Protein AF-A0A5J4P732-F1 (afdb_monomer)

Sequence (125 aa):
VIIDWHSHHIRTEEAKAFFAQMAAKYKDVPNIIYEIFNEPVDDSWEALKAYSEEIIKTIRAEGAQNLILVGTSHWDQDIHLPADNPIIGYRPCYPTDTVVFHPFQPFAQKKPWLLLCGYGGYANQ

Structure (mmCIF, N/CA/C/O backbone):
data_AF-A0A5J4P732-F1
#
_entry.id   AF-A0A5J4P732-F1
#
loop_
_atom_site.group_PDB
_atom_site.id
_atom_site.type_symbol
_atom_site.label_atom_id
_atom_site.label_alt_id
_atom_site.label_comp_id
_atom_site.label_asym_id
_atom_site.label_entity_id
_atom_site.label_seq_id
_atom_site.pdbx_PDB_ins_code
_atom_site.Cartn_x
_atom_site.Cartn_y
_atom_site.Cartn_z
_atom_site.occupancy
_atom_site.B_iso_or_equiv
_atom_site.auth_seq_id
_atom_site.auth_comp_id
_atom_site.auth_asym_id
_atom_site.auth_atom_id
_atom_site.pdbx_PDB_model_num
ATOM 1 N N . VAL A 1 1 ? -16.072 -3.191 0.356 1.00 92.25 1 VAL A N 1
ATOM 2 C CA . VAL A 1 1 ? -15.797 -2.214 -0.721 1.00 92.25 1 VAL A CA 1
ATOM 3 C C . VAL A 1 1 ? -14.296 -2.053 -0.787 1.00 92.25 1 VAL A C 1
ATOM 5 O O . VAL A 1 1 ? -13.689 -1.902 0.267 1.00 92.25 1 VAL A O 1
ATOM 8 N N . ILE A 1 2 ? -13.718 -2.152 -1.980 1.00 92.19 2 ILE A N 1
ATOM 9 C CA . ILE A 1 2 ? -12.274 -2.011 -2.180 1.00 92.19 2 ILE A CA 1
ATOM 10 C C . ILE A 1 2 ? -12.007 -0.604 -2.717 1.00 92.19 2 ILE A C 1
ATOM 12 O O . ILE A 1 2 ? -12.737 -0.132 -3.591 1.00 92.19 2 ILE A O 1
ATOM 16 N N . ILE A 1 3 ? -11.023 0.075 -2.134 1.00 95.06 3 ILE A N 1
ATOM 17 C CA . ILE A 1 3 ? -10.474 1.329 -2.647 1.00 95.06 3 ILE A CA 1
ATOM 18 C C . ILE A 1 3 ? -9.152 0.971 -3.319 1.00 95.06 3 ILE A C 1
ATOM 20 O O . ILE A 1 3 ? -8.158 0.752 -2.627 1.00 95.06 3 ILE A O 1
ATOM 24 N N . ASP A 1 4 ? -9.195 0.892 -4.644 1.00 94.69 4 ASP A N 1
ATOM 25 C CA . ASP A 1 4 ? -8.082 0.495 -5.502 1.00 94.69 4 ASP A CA 1
ATOM 26 C C . ASP A 1 4 ? -7.322 1.717 -6.036 1.00 94.69 4 ASP A C 1
ATOM 28 O O . ASP A 1 4 ? -7.905 2.619 -6.652 1.00 94.69 4 ASP A O 1
ATOM 32 N N . TRP A 1 5 ? -6.012 1.746 -5.786 1.00 95.44 5 TRP A N 1
ATOM 33 C CA . TRP A 1 5 ? -5.084 2.643 -6.463 1.00 95.44 5 TRP A CA 1
ATOM 34 C C . TRP A 1 5 ? -4.632 2.036 -7.796 1.00 95.44 5 TRP A C 1
ATOM 36 O O . TRP A 1 5 ? -3.564 1.425 -7.925 1.00 95.44 5 TRP A O 1
ATOM 46 N N . HIS A 1 6 ? -5.460 2.276 -8.811 1.00 93.25 6 HIS A N 1
ATOM 47 C CA . HIS A 1 6 ? -5.293 1.733 -10.153 1.00 93.25 6 HIS A CA 1
ATOM 48 C C . HIS A 1 6 ? -4.243 2.502 -10.976 1.00 93.25 6 HIS A C 1
ATOM 50 O O . HIS A 1 6 ? -4.559 3.284 -11.878 1.00 93.25 6 HIS A O 1
ATOM 56 N N . SER A 1 7 ? -2.970 2.311 -10.632 1.00 88.31 7 SER A N 1
ATOM 57 C CA . SER A 1 7 ? -1.820 2.839 -11.373 1.00 88.31 7 SER A CA 1
ATOM 58 C C . SER A 1 7 ? -1.105 1.720 -12.136 1.00 88.31 7 SER A C 1
ATOM 60 O O . SER A 1 7 ? -1.159 0.565 -11.735 1.00 88.31 7 SER A O 1
ATOM 62 N N . HIS A 1 8 ? -0.386 2.073 -13.205 1.00 81.94 8 HIS A N 1
ATOM 63 C CA . HIS A 1 8 ? 0.554 1.176 -13.905 1.00 81.94 8 HIS A CA 1
ATOM 64 C C . HIS A 1 8 ? 2.025 1.446 -13.543 1.00 81.94 8 HIS A C 1
ATOM 66 O O . HIS A 1 8 ? 2.929 0.801 -14.064 1.00 81.94 8 HIS A O 1
ATOM 72 N N . HIS A 1 9 ? 2.275 2.434 -12.680 1.00 88.81 9 HIS A N 1
ATOM 73 C CA . HIS A 1 9 ? 3.611 2.828 -12.238 1.00 88.81 9 HIS A CA 1
ATOM 74 C C . HIS A 1 9 ? 3.602 3.196 -10.754 1.00 88.81 9 HIS A C 1
ATOM 76 O O . HIS A 1 9 ? 2.596 3.694 -10.238 1.00 88.81 9 HIS A O 1
ATOM 82 N N . ILE A 1 10 ? 4.749 3.054 -10.093 1.00 90.75 10 ILE A N 1
ATOM 83 C CA . ILE A 1 10 ? 4.938 3.551 -8.728 1.00 90.75 10 ILE A CA 1
ATOM 84 C C . ILE A 1 10 ? 4.783 5.082 -8.708 1.00 90.75 10 ILE A C 1
ATOM 86 O O . ILE A 1 10 ? 5.470 5.814 -9.423 1.00 90.75 10 ILE A O 1
ATOM 90 N N . ARG A 1 11 ? 3.847 5.560 -7.881 1.00 94.25 11 ARG A N 1
ATOM 91 C CA . ARG A 1 11 ? 3.496 6.978 -7.683 1.00 94.25 11 ARG A CA 1
ATOM 92 C C . ARG A 1 11 ? 3.380 7.270 -6.190 1.00 94.25 11 ARG A C 1
ATOM 94 O O . ARG A 1 11 ? 2.292 7.502 -5.672 1.00 94.25 11 ARG A O 1
ATOM 101 N N . THR A 1 12 ? 4.499 7.128 -5.481 1.00 94.88 12 THR A N 1
ATOM 102 C CA . THR A 1 12 ? 4.536 7.083 -4.011 1.00 94.88 12 THR A CA 1
ATOM 103 C C . THR A 1 12 ? 3.899 8.307 -3.363 1.00 94.88 12 THR A C 1
ATOM 105 O O . THR A 1 12 ? 3.061 8.160 -2.478 1.00 94.88 12 THR A O 1
ATOM 108 N N . GLU A 1 13 ? 4.238 9.514 -3.811 1.00 96.69 13 GLU A N 1
ATOM 109 C CA . GLU A 1 13 ? 3.752 10.742 -3.173 1.00 96.69 13 GLU A CA 1
ATOM 110 C C . GLU A 1 13 ? 2.262 10.987 -3.443 1.00 96.69 13 GLU A C 1
ATOM 112 O O . GLU A 1 13 ? 1.512 11.352 -2.533 1.00 96.69 13 GLU A O 1
ATOM 117 N N . GLU A 1 14 ? 1.798 10.711 -4.662 1.00 97.38 14 GLU A N 1
ATOM 118 C CA . GLU A 1 14 ? 0.385 10.808 -5.024 1.00 97.38 14 GLU A CA 1
ATOM 119 C C . GLU A 1 14 ? -0.457 9.762 -4.282 1.00 97.38 14 GLU A C 1
ATOM 121 O O . GLU A 1 14 ? -1.51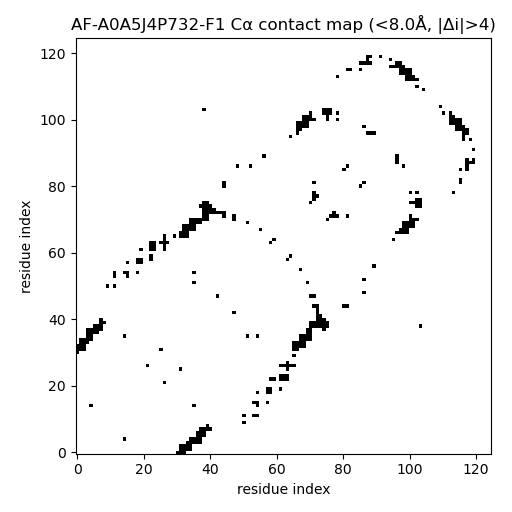5 10.093 -3.737 1.00 97.38 14 GLU A O 1
ATOM 126 N N . ALA A 1 15 ? 0.041 8.526 -4.189 1.00 97.19 15 ALA A N 1
ATOM 127 C CA . ALA A 1 15 ? -0.604 7.454 -3.442 1.00 97.19 15 ALA A CA 1
ATOM 128 C C . ALA A 1 15 ? -0.686 7.791 -1.945 1.00 97.19 15 ALA A C 1
ATOM 130 O O . ALA A 1 15 ? -1.747 7.629 -1.342 1.00 97.19 15 ALA A O 1
ATOM 131 N N . LYS A 1 16 ? 0.380 8.338 -1.341 1.00 97.81 16 LYS A N 1
ATOM 132 C CA . LYS A 1 16 ? 0.366 8.793 0.064 1.00 97.81 16 LYS A CA 1
ATOM 133 C C . LYS A 1 16 ? -0.701 9.854 0.290 1.00 97.81 16 LYS A C 1
ATOM 135 O O . LYS A 1 16 ? -1.501 9.726 1.216 1.00 97.81 16 LYS A O 1
ATOM 140 N N . ALA A 1 17 ? -0.756 10.869 -0.571 1.00 97.94 17 ALA A N 1
ATOM 141 C CA . ALA A 1 17 ? -1.753 11.930 -0.464 1.00 97.94 17 ALA A CA 1
ATOM 142 C C . ALA A 1 17 ? -3.190 11.399 -0.608 1.00 97.94 17 ALA A C 1
ATOM 144 O O . ALA A 1 17 ? -4.088 11.842 0.114 1.00 97.94 17 ALA A O 1
ATOM 145 N N . PHE A 1 18 ? -3.413 10.446 -1.515 1.00 98.00 18 PHE A N 1
ATOM 146 C CA . PHE A 1 18 ? -4.710 9.804 -1.711 1.00 98.00 18 PHE A CA 1
ATOM 147 C C . PHE A 1 18 ? -5.113 8.946 -0.505 1.00 98.00 18 PHE A C 1
ATOM 149 O O . PHE A 1 18 ? -6.189 9.139 0.068 1.00 98.00 18 PHE A O 1
ATOM 156 N N . PHE A 1 19 ? -4.243 8.031 -0.077 1.00 97.69 19 PHE A N 1
ATOM 157 C CA . PHE A 1 19 ? -4.546 7.101 1.004 1.00 97.69 19 PHE A CA 1
ATOM 158 C C . PHE A 1 19 ? -4.637 7.778 2.369 1.00 97.69 19 PHE A C 1
ATOM 160 O O . PHE A 1 19 ? -5.463 7.352 3.169 1.00 97.69 19 PHE A O 1
ATOM 167 N N . ALA A 1 20 ? -3.898 8.862 2.622 1.00 97.81 20 ALA A N 1
ATOM 168 C CA . ALA A 1 20 ? -4.098 9.677 3.821 1.00 97.81 20 ALA A CA 1
ATOM 169 C C . ALA A 1 20 ? -5.532 10.234 3.882 1.00 97.81 20 ALA A C 1
ATOM 171 O O . ALA A 1 20 ? -6.222 10.089 4.889 1.00 97.81 20 ALA A O 1
ATOM 172 N N . GLN A 1 21 ? -6.035 10.794 2.775 1.00 98.19 21 GLN A N 1
ATOM 173 C CA . GLN A 1 21 ? -7.403 11.319 2.714 1.00 98.19 21 GLN A CA 1
ATOM 174 C C . GLN A 1 21 ? -8.456 10.218 2.880 1.00 98.19 21 GLN A C 1
ATOM 176 O O . GLN A 1 21 ? -9.441 10.405 3.600 1.00 98.19 21 GLN A O 1
ATOM 181 N N . MET A 1 22 ? -8.267 9.070 2.222 1.00 97.81 22 MET A N 1
ATOM 182 C CA . MET A 1 22 ? -9.207 7.951 2.322 1.00 97.81 22 MET A CA 1
ATOM 183 C C . MET A 1 22 ? -9.202 7.334 3.723 1.00 97.81 22 MET A C 1
ATOM 185 O O . MET A 1 22 ? -10.273 7.095 4.279 1.00 97.81 22 MET A O 1
ATOM 189 N N . ALA A 1 23 ? -8.024 7.148 4.322 1.00 96.12 23 ALA A N 1
ATOM 190 C CA . ALA A 1 23 ? -7.878 6.620 5.672 1.00 96.12 23 ALA A CA 1
ATOM 191 C C . ALA A 1 23 ? -8.489 7.561 6.714 1.00 96.12 23 ALA A C 1
ATOM 193 O O . ALA A 1 23 ? -9.299 7.115 7.524 1.00 96.12 23 ALA A O 1
ATOM 194 N N . ALA A 1 24 ? -8.210 8.866 6.646 1.00 96.81 24 ALA A N 1
ATOM 195 C CA . ALA A 1 24 ? -8.811 9.847 7.549 1.00 96.81 24 ALA A CA 1
ATOM 196 C C . ALA A 1 24 ? -10.349 9.837 7.481 1.00 96.81 24 ALA A C 1
ATOM 198 O O . ALA A 1 24 ? -11.022 9.962 8.506 1.00 96.81 24 ALA A O 1
ATOM 199 N N . LYS A 1 25 ? -10.909 9.652 6.277 1.00 97.62 25 LYS A N 1
ATOM 200 C CA . LYS A 1 25 ? -12.357 9.638 6.044 1.00 97.62 25 LYS A CA 1
ATOM 201 C C . LYS A 1 25 ? -13.032 8.328 6.457 1.00 97.62 25 LYS A C 1
ATOM 203 O O . LYS A 1 25 ? -14.166 8.365 6.929 1.00 97.62 25 LYS A O 1
ATOM 208 N N . TYR A 1 26 ? -12.377 7.187 6.244 1.00 96.75 26 TYR A N 1
ATOM 209 C CA . TYR A 1 26 ? -13.011 5.868 6.338 1.00 96.75 26 TYR A CA 1
ATOM 210 C C . TYR A 1 26 ? -12.404 4.923 7.381 1.00 96.75 26 TYR A C 1
ATOM 212 O O . TYR A 1 26 ? -12.803 3.761 7.434 1.00 96.75 26 TYR A O 1
ATOM 220 N N . LYS A 1 27 ? -11.494 5.394 8.241 1.00 93.12 27 LYS A N 1
ATOM 221 C CA . LYS A 1 27 ? -10.868 4.595 9.314 1.0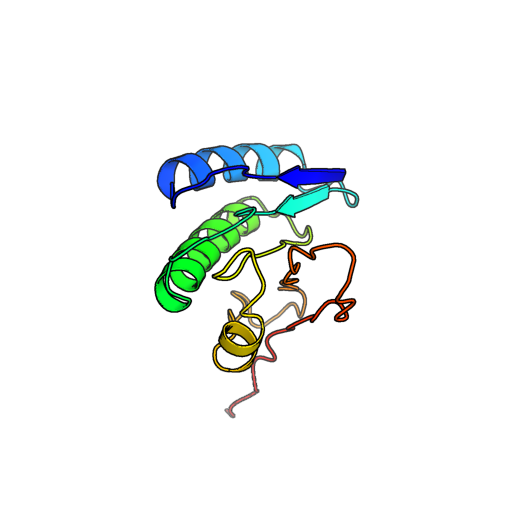0 93.12 27 LYS A CA 1
ATOM 222 C C . LYS A 1 27 ? -11.845 3.800 10.190 1.00 93.1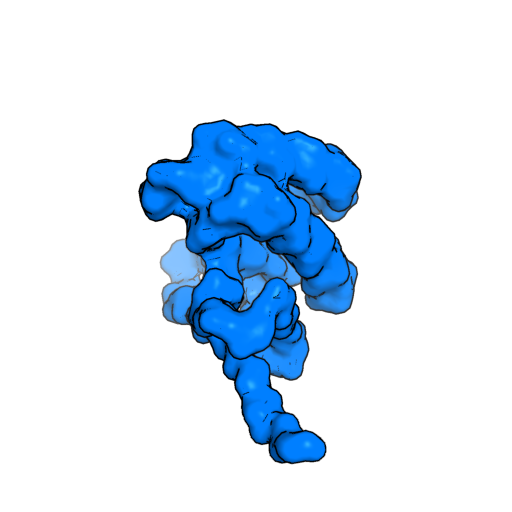2 27 LYS A C 1
ATOM 224 O O . LYS A 1 27 ? -11.494 2.714 10.635 1.00 93.12 27 LYS A O 1
ATOM 229 N N . ASP A 1 28 ? -13.057 4.316 10.403 1.00 94.44 28 ASP A N 1
ATOM 230 C CA . ASP A 1 28 ? -14.082 3.701 11.260 1.00 94.44 28 ASP A CA 1
ATOM 231 C C . ASP A 1 28 ? -15.096 2.849 10.469 1.00 94.44 28 ASP A C 1
ATOM 233 O O . ASP A 1 28 ? -16.085 2.367 11.021 1.00 94.44 28 ASP A O 1
ATOM 237 N N . VAL A 1 29 ? -14.877 2.654 9.161 1.00 95.88 29 VAL A N 1
ATOM 238 C CA . VAL A 1 29 ? -15.753 1.855 8.294 1.00 95.88 29 VAL A CA 1
ATOM 239 C C . VAL A 1 29 ? -15.143 0.461 8.101 1.00 95.88 29 VAL A C 1
ATOM 241 O O . VAL A 1 29 ? -14.202 0.309 7.320 1.00 95.88 29 VAL A O 1
ATOM 244 N N . PRO A 1 30 ? -15.684 -0.594 8.739 1.00 91.44 30 PRO A N 1
ATOM 245 C CA . PRO A 1 30 ? -15.055 -1.919 8.751 1.00 91.44 30 PRO A CA 1
ATOM 246 C C . PRO A 1 30 ? -15.071 -2.623 7.387 1.00 91.44 30 PRO A C 1
ATOM 248 O O . PRO A 1 30 ? -14.297 -3.543 7.151 1.00 91.44 30 PRO A O 1
ATOM 251 N N . ASN A 1 31 ? -15.951 -2.208 6.473 1.00 93.44 31 ASN A N 1
ATOM 252 C CA . ASN A 1 31 ? -16.104 -2.831 5.157 1.00 93.44 31 ASN A CA 1
ATOM 253 C C . ASN A 1 31 ? -15.109 -2.316 4.106 1.00 93.44 31 ASN A C 1
ATOM 255 O O . ASN A 1 31 ? -15.185 -2.762 2.956 1.00 93.44 31 ASN A O 1
ATOM 259 N N . ILE A 1 32 ? -14.246 -1.358 4.457 1.00 94.50 32 ILE A N 1
ATOM 260 C CA . ILE A 1 32 ? -13.225 -0.817 3.558 1.00 94.50 32 ILE A CA 1
ATOM 261 C C . ILE A 1 32 ? -11.981 -1.697 3.592 1.00 94.50 32 ILE A C 1
ATOM 263 O O . ILE A 1 32 ? -11.508 -2.084 4.661 1.00 94.50 32 ILE A O 1
ATOM 267 N N . ILE A 1 33 ? -11.472 -1.986 2.399 1.00 92.62 33 ILE A N 1
ATOM 268 C CA . ILE A 1 33 ? -10.203 -2.660 2.139 1.00 92.62 33 ILE A CA 1
ATOM 269 C C . ILE A 1 33 ? -9.416 -1.743 1.198 1.00 92.62 33 ILE A C 1
ATOM 271 O O . ILE A 1 33 ? -9.984 -1.254 0.219 1.00 92.62 33 ILE A O 1
ATOM 275 N N . TYR A 1 34 ? -8.148 -1.486 1.505 1.00 93.94 34 TYR A N 1
ATOM 276 C CA . TYR A 1 34 ? -7.272 -0.669 0.661 1.00 93.94 34 TYR A CA 1
ATOM 277 C C . TYR A 1 34 ? -6.429 -1.572 -0.230 1.00 93.94 34 TY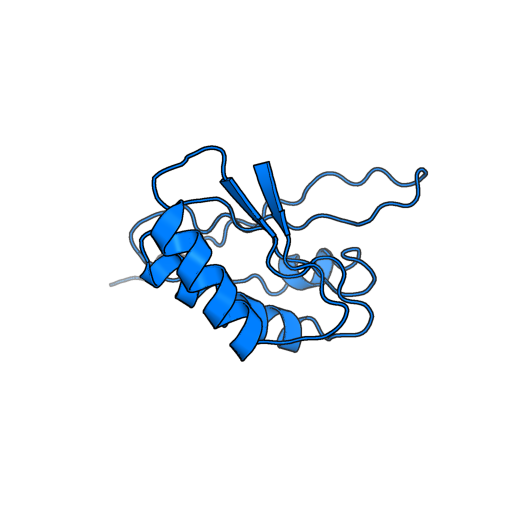R A C 1
ATOM 279 O O . TYR A 1 34 ? -5.734 -2.433 0.291 1.00 93.94 34 TYR A O 1
ATOM 287 N N . GLU A 1 35 ? -6.462 -1.373 -1.539 1.00 9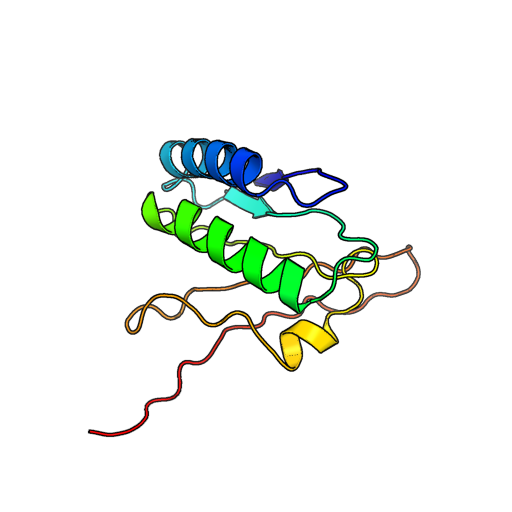3.19 35 GLU A N 1
ATOM 288 C CA . GLU A 1 35 ? -5.591 -2.048 -2.505 1.00 93.19 35 GLU A CA 1
ATOM 289 C C . GLU A 1 35 ? -4.598 -1.011 -3.020 1.00 93.19 35 GLU A C 1
ATOM 291 O O . GLU A 1 35 ? -4.967 -0.061 -3.711 1.00 93.19 35 GLU A O 1
ATOM 296 N N . ILE A 1 36 ? -3.352 -1.097 -2.541 1.00 93.12 36 ILE A N 1
ATOM 297 C CA . ILE A 1 36 ? -2.416 0.038 -2.625 1.00 93.12 36 ILE A CA 1
ATOM 298 C C . ILE A 1 36 ? -1.673 0.125 -3.951 1.00 93.12 36 ILE A C 1
ATOM 300 O O . ILE A 1 36 ? -1.060 1.157 -4.236 1.00 93.12 36 ILE A O 1
ATOM 304 N N . PHE A 1 37 ? -1.707 -0.946 -4.737 1.00 89.00 37 PHE A N 1
ATOM 305 C CA . PHE A 1 37 ? -1.187 -0.989 -6.091 1.00 89.00 37 PHE A CA 1
ATOM 306 C C . PHE A 1 37 ? -1.784 -2.208 -6.793 1.00 89.00 37 PHE A C 1
ATOM 308 O O . PHE A 1 37 ? -1.483 -3.321 -6.377 1.00 89.00 37 PHE A O 1
ATOM 315 N N . ASN A 1 38 ? -2.623 -1.968 -7.806 1.00 82.12 38 ASN A N 1
ATOM 316 C CA . ASN A 1 38 ? -3.360 -3.009 -8.524 1.00 82.12 38 ASN A CA 1
ATOM 317 C C . ASN A 1 38 ? -2.434 -4.054 -9.158 1.00 82.12 38 ASN A C 1
ATOM 319 O O . ASN A 1 38 ? -2.381 -5.163 -8.682 1.00 82.12 38 ASN A O 1
ATOM 323 N N . GLU A 1 39 ? -1.690 -3.727 -10.220 1.00 81.31 39 GLU A N 1
ATOM 324 C CA . GLU A 1 39 ? -0.955 -4.750 -10.985 1.00 81.31 39 GLU A CA 1
ATOM 325 C C . GLU A 1 39 ? 0.457 -4.268 -11.341 1.00 81.31 39 GLU A C 1
ATOM 327 O O . GLU A 1 39 ? 0.678 -3.711 -12.426 1.00 81.31 39 GLU A O 1
ATOM 332 N N . PRO A 1 40 ? 1.440 -4.469 -10.449 1.00 84.00 40 PRO A N 1
ATOM 333 C CA . PRO A 1 40 ? 2.840 -4.288 -10.793 1.00 84.00 40 PRO A CA 1
ATOM 334 C C . PRO A 1 40 ? 3.259 -5.239 -11.920 1.00 84.00 40 PRO A C 1
ATOM 336 O O . PRO A 1 40 ? 3.010 -6.446 -11.864 1.00 84.00 40 PRO A O 1
ATOM 339 N N . VAL A 1 41 ? 3.924 -4.706 -12.946 1.00 85.81 41 VAL A N 1
ATOM 340 C CA . VAL A 1 41 ? 4.330 -5.499 -14.119 1.00 85.81 41 VAL A CA 1
ATOM 341 C C . VAL A 1 41 ? 5.756 -6.015 -13.937 1.00 85.81 41 VAL A C 1
ATOM 343 O O . VAL A 1 41 ? 5.942 -7.202 -13.690 1.00 85.81 41 VAL A O 1
ATOM 346 N N . ASP A 1 42 ? 6.739 -5.113 -13.960 1.00 89.12 42 ASP A N 1
ATOM 347 C CA . ASP A 1 42 ? 8.172 -5.454 -13.957 1.00 89.12 42 ASP A CA 1
ATOM 348 C C . ASP A 1 42 ? 8.927 -4.895 -12.729 1.00 89.12 42 ASP A C 1
ATOM 350 O O . ASP A 1 42 ? 10.155 -4.966 -12.653 1.00 89.12 42 ASP A O 1
ATOM 354 N N . ASP A 1 43 ? 8.214 -4.299 -11.767 1.00 90.88 43 ASP A N 1
ATOM 355 C CA . ASP A 1 43 ? 8.813 -3.724 -10.559 1.00 90.88 43 ASP A CA 1
ATOM 356 C C . ASP A 1 43 ? 9.387 -4.827 -9.663 1.00 90.88 43 ASP A C 1
ATOM 358 O O . ASP A 1 43 ? 8.727 -5.837 -9.440 1.00 90.88 43 ASP A O 1
ATOM 362 N N . SER A 1 44 ? 10.592 -4.653 -9.109 1.00 93.00 44 SER A N 1
ATOM 363 C CA . SER A 1 44 ? 11.172 -5.664 -8.213 1.00 93.00 44 SER A CA 1
ATOM 364 C C . SER A 1 44 ? 10.425 -5.735 -6.879 1.00 93.00 44 SER A C 1
ATOM 366 O O . SER A 1 44 ? 9.863 -4.739 -6.411 1.00 93.00 44 SER A O 1
ATOM 368 N N . TRP A 1 45 ? 10.462 -6.895 -6.214 1.00 91.00 45 TRP A N 1
ATOM 369 C CA . TRP A 1 45 ? 9.836 -7.039 -4.899 1.00 91.00 45 TRP A CA 1
ATOM 370 C C . TRP A 1 45 ? 10.405 -6.057 -3.869 1.00 91.00 45 TRP A C 1
ATOM 372 O O . TRP A 1 45 ? 9.656 -5.530 -3.056 1.00 91.00 45 TRP A O 1
ATOM 382 N N . GLU A 1 46 ? 11.697 -5.733 -3.918 1.00 93.12 46 GLU A N 1
ATOM 383 C CA . GLU A 1 46 ? 12.302 -4.742 -3.021 1.00 93.12 46 GLU A CA 1
ATOM 384 C C . GLU A 1 46 ? 11.699 -3.347 -3.220 1.00 93.12 46 GLU A C 1
ATOM 386 O O . GLU A 1 46 ? 11.402 -2.663 -2.239 1.00 93.12 46 GLU A O 1
ATOM 391 N N . ALA A 1 47 ? 11.485 -2.935 -4.474 1.00 93.62 47 ALA A N 1
ATOM 392 C CA . ALA A 1 47 ? 10.863 -1.652 -4.793 1.00 93.62 47 ALA A CA 1
ATOM 393 C C . ALA A 1 47 ? 9.390 -1.621 -4.359 1.00 93.62 47 ALA A C 1
ATOM 395 O O . ALA A 1 47 ? 8.949 -0.658 -3.728 1.00 93.62 47 ALA A O 1
ATOM 396 N N . LEU A 1 48 ? 8.648 -2.699 -4.632 1.00 91.88 48 LEU A N 1
ATOM 397 C CA . LEU A 1 48 ? 7.250 -2.843 -4.225 1.00 91.88 48 LEU A CA 1
ATOM 398 C C . LEU A 1 48 ? 7.093 -2.883 -2.709 1.00 91.88 48 LEU A C 1
ATOM 400 O O . LEU A 1 48 ? 6.197 -2.234 -2.171 1.00 91.88 48 LEU A O 1
ATOM 404 N N . LYS A 1 49 ? 7.985 -3.582 -2.008 1.00 89.88 49 LYS A N 1
ATOM 405 C CA . LYS A 1 49 ? 8.030 -3.628 -0.548 1.00 89.88 49 LYS A CA 1
ATOM 406 C C . LYS A 1 49 ? 8.292 -2.243 0.040 1.00 89.88 49 LYS A C 1
ATOM 408 O O . LYS A 1 49 ? 7.528 -1.818 0.902 1.00 89.88 49 LYS A O 1
ATOM 413 N N . ALA A 1 50 ? 9.294 -1.518 -0.462 1.00 93.12 50 ALA A N 1
ATOM 414 C CA . ALA A 1 50 ? 9.603 -0.165 0.004 1.00 93.12 50 ALA A CA 1
ATOM 415 C C . ALA A 1 50 ? 8.423 0.802 -0.208 1.00 93.12 50 ALA A C 1
ATOM 417 O O . ALA A 1 50 ? 8.022 1.504 0.721 1.00 93.12 50 ALA A O 1
ATOM 418 N N . TYR A 1 51 ? 7.809 0.782 -1.397 1.00 94.75 51 TYR A N 1
ATOM 419 C CA . TYR A 1 51 ? 6.580 1.531 -1.675 1.00 94.75 51 TYR A CA 1
ATOM 420 C C . TYR A 1 51 ? 5.464 1.159 -0.689 1.00 94.75 51 TYR A C 1
ATOM 422 O O . TYR A 1 51 ? 4.859 2.028 -0.062 1.00 94.75 51 TYR A O 1
ATOM 430 N N . SER A 1 52 ? 5.219 -0.139 -0.515 1.00 92.94 52 SER A N 1
ATOM 431 C CA . SER A 1 52 ? 4.125 -0.646 0.312 1.00 92.94 52 SER A CA 1
ATOM 432 C C . SER A 1 52 ? 4.275 -0.250 1.774 1.00 92.94 52 SER A C 1
ATOM 434 O O . SER A 1 52 ? 3.305 0.183 2.393 1.00 92.94 52 SER A O 1
ATOM 436 N N . GLU A 1 53 ? 5.485 -0.338 2.324 1.00 91.88 53 GLU A N 1
ATOM 437 C CA . GLU A 1 53 ? 5.788 0.084 3.692 1.00 91.88 53 GLU A CA 1
ATOM 438 C C . GLU A 1 53 ? 5.491 1.578 3.908 1.00 91.88 53 GLU A C 1
ATOM 440 O O . GLU A 1 53 ? 4.909 1.947 4.934 1.00 91.88 53 GLU A O 1
ATOM 445 N N . GLU A 1 54 ? 5.796 2.441 2.932 1.00 94.31 54 GLU A N 1
ATOM 446 C CA . GLU A 1 54 ? 5.453 3.867 2.999 1.00 94.31 54 GLU A CA 1
ATOM 447 C C . GLU A 1 54 ? 3.938 4.121 2.983 1.00 94.31 54 GLU A C 1
ATOM 449 O O . GLU A 1 54 ? 3.432 4.928 3.779 1.00 94.31 54 GLU A O 1
ATOM 454 N N . ILE A 1 55 ? 3.194 3.434 2.109 1.00 95.00 55 ILE A N 1
ATOM 455 C CA . ILE A 1 55 ? 1.735 3.598 2.025 1.00 95.00 55 ILE A CA 1
ATOM 456 C C . ILE A 1 55 ? 1.051 3.040 3.275 1.00 95.00 55 ILE A C 1
ATOM 458 O O . ILE A 1 55 ? 0.198 3.712 3.861 1.00 95.00 55 ILE A O 1
ATOM 462 N N . ILE A 1 56 ? 1.459 1.855 3.741 1.00 92.44 56 ILE A N 1
ATOM 463 C CA . ILE A 1 56 ? 0.946 1.246 4.975 1.00 92.44 56 ILE A CA 1
ATOM 464 C C . ILE A 1 56 ? 1.180 2.194 6.150 1.00 92.44 56 ILE A C 1
ATOM 466 O O . ILE A 1 56 ? 0.243 2.483 6.896 1.00 92.44 56 ILE A O 1
ATOM 470 N N . LYS A 1 57 ? 2.392 2.744 6.293 1.00 92.12 57 LYS A N 1
ATOM 471 C CA . LYS A 1 57 ? 2.697 3.717 7.351 1.00 92.12 57 LYS A CA 1
ATOM 472 C C . LYS A 1 57 ? 1.778 4.936 7.283 1.00 92.12 57 LYS A C 1
ATOM 474 O O . LYS A 1 57 ? 1.296 5.378 8.323 1.00 92.12 57 LYS A O 1
ATOM 479 N N . THR A 1 58 ? 1.505 5.441 6.082 1.00 94.94 58 THR A N 1
ATOM 480 C CA . THR A 1 58 ? 0.605 6.581 5.862 1.00 94.94 58 THR A CA 1
ATOM 481 C C . THR A 1 58 ? -0.829 6.259 6.288 1.00 94.94 58 THR A C 1
ATOM 483 O O . THR A 1 58 ? -1.405 6.989 7.090 1.00 94.94 58 THR A O 1
ATOM 486 N N . ILE A 1 59 ? -1.383 5.121 5.860 1.00 93.94 59 ILE A N 1
ATOM 487 C CA . ILE A 1 59 ? -2.736 4.681 6.246 1.00 93.94 59 ILE A CA 1
ATOM 488 C C . ILE A 1 59 ? -2.839 4.491 7.766 1.00 93.94 59 ILE A C 1
ATOM 490 O O . ILE A 1 59 ? -3.807 4.918 8.401 1.00 93.94 59 ILE A O 1
ATOM 494 N N . ARG A 1 60 ? -1.830 3.856 8.375 1.00 92.19 60 ARG A N 1
ATOM 495 C CA . ARG A 1 60 ? -1.806 3.575 9.817 1.00 92.19 60 ARG A CA 1
ATOM 496 C C . ARG A 1 60 ? -1.603 4.835 10.663 1.00 92.19 60 ARG A C 1
ATOM 498 O O . ARG A 1 60 ? -2.063 4.844 11.806 1.00 92.19 60 ARG A O 1
ATOM 505 N N . ALA A 1 61 ? -0.958 5.879 10.135 1.00 93.31 61 ALA A N 1
ATOM 506 C CA . ALA A 1 61 ? -0.804 7.167 10.817 1.00 93.31 61 ALA A CA 1
ATOM 507 C C . ALA A 1 61 ? -2.152 7.875 11.040 1.00 93.31 61 ALA A C 1
ATOM 509 O O . ALA A 1 61 ? -2.336 8.510 12.075 1.00 93.31 61 ALA A O 1
ATOM 510 N N . GLU A 1 62 ? -3.123 7.669 10.145 1.00 94.94 62 GLU A N 1
ATOM 511 C CA . GLU A 1 62 ? -4.497 8.181 10.285 1.00 94.94 62 GLU A CA 1
ATOM 512 C C . GLU A 1 62 ? -5.363 7.363 11.266 1.00 94.94 62 GLU A C 1
ATOM 514 O O . GLU A 1 62 ? -6.510 7.712 11.558 1.00 94.94 62 GLU A O 1
ATOM 519 N N . GLY A 1 63 ? -4.825 6.260 11.800 1.00 91.25 63 GLY A N 1
ATOM 520 C CA . GLY A 1 63 ? -5.510 5.376 12.744 1.00 91.25 63 GLY A CA 1
ATOM 521 C C . GLY A 1 63 ? -6.413 4.323 12.096 1.00 91.25 63 GLY A C 1
ATOM 522 O O . GLY A 1 63 ? -7.094 3.598 12.817 1.00 91.25 63 GLY A O 1
ATOM 523 N N . ALA A 1 64 ? -6.409 4.200 10.764 1.00 91.75 64 ALA A N 1
ATOM 524 C CA . ALA A 1 64 ? -7.180 3.179 10.061 1.00 91.75 64 ALA A CA 1
ATOM 525 C C . ALA A 1 64 ? -6.625 1.772 10.337 1.00 91.75 64 ALA A C 1
ATOM 527 O O . ALA A 1 64 ? -5.455 1.487 10.066 1.00 91.7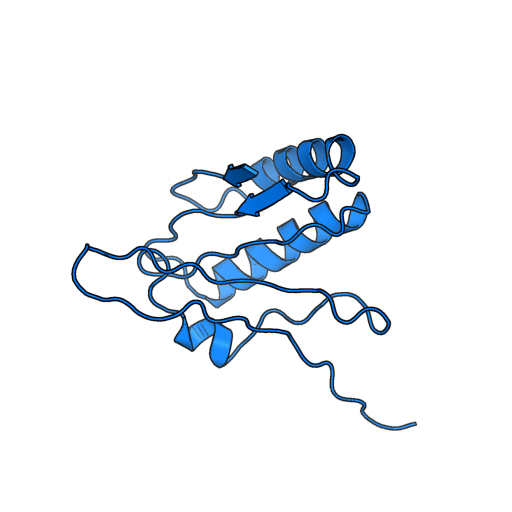5 64 ALA A O 1
ATOM 528 N N . GLN A 1 65 ? -7.482 0.874 10.829 1.00 90.06 65 GLN A N 1
ATOM 529 C CA . GLN A 1 65 ? -7.147 -0.534 11.105 1.00 90.06 65 GLN A CA 1
ATOM 530 C C . GLN A 1 65 ? -7.657 -1.496 10.019 1.00 90.06 65 GLN A C 1
ATOM 532 O O . GLN A 1 65 ? -7.642 -2.711 10.194 1.00 90.06 65 GLN A O 1
ATOM 537 N N . ASN A 1 66 ? -8.114 -0.958 8.886 1.00 90.38 66 ASN A N 1
ATOM 538 C CA . ASN A 1 66 ? -8.602 -1.736 7.751 1.00 90.38 66 ASN A CA 1
ATOM 539 C C . ASN A 1 66 ? -7.523 -2.653 7.155 1.00 90.38 66 ASN A C 1
ATOM 541 O O . ASN A 1 66 ? -6.319 -2.366 7.233 1.00 90.38 66 ASN A O 1
ATOM 545 N N . LEU A 1 67 ? -7.987 -3.713 6.488 1.00 90.81 67 LEU A N 1
ATOM 546 C CA . LEU A 1 67 ? -7.151 -4.597 5.680 1.00 90.81 67 LEU A CA 1
ATOM 547 C C . LEU A 1 67 ? -6.500 -3.831 4.524 1.00 90.81 67 LEU A C 1
ATOM 549 O O . LEU A 1 67 ? -7.113 -2.932 3.939 1.00 90.81 67 LEU A O 1
ATOM 553 N N . ILE A 1 68 ? -5.266 -4.220 4.206 1.00 89.88 68 ILE A N 1
ATOM 554 C CA . ILE A 1 68 ? -4.484 -3.664 3.104 1.00 89.88 68 ILE A CA 1
ATOM 555 C C . ILE A 1 68 ? -4.059 -4.823 2.195 1.00 89.88 68 ILE A C 1
ATOM 557 O O . ILE A 1 68 ? -3.460 -5.792 2.661 1.00 89.88 68 ILE A O 1
ATOM 561 N N . LEU A 1 69 ? -4.395 -4.733 0.912 1.00 90.50 69 LEU A N 1
ATOM 562 C CA . LEU A 1 69 ? -3.931 -5.625 -0.143 1.00 90.50 69 LEU A CA 1
ATOM 563 C C . LEU A 1 69 ? -2.686 -5.018 -0.784 1.00 90.50 69 LEU A C 1
ATOM 565 O O . LEU A 1 69 ? -2.661 -3.815 -1.054 1.00 90.50 69 LEU A O 1
ATOM 569 N N . VAL A 1 70 ? -1.671 -5.847 -1.005 1.00 89.56 70 VAL A N 1
ATOM 570 C CA . VAL A 1 70 ? -0.401 -5.452 -1.623 1.00 89.56 70 VAL A CA 1
ATOM 571 C C . VAL A 1 70 ? -0.180 -6.313 -2.856 1.00 89.56 70 VAL A C 1
ATOM 573 O O . VAL A 1 70 ? -0.249 -7.538 -2.760 1.00 89.56 70 VAL A O 1
ATOM 576 N N . GLY A 1 71 ? 0.091 -5.668 -3.986 1.00 86.31 71 GLY A N 1
ATOM 577 C CA . GLY A 1 71 ? 0.420 -6.351 -5.229 1.00 86.31 71 GLY A CA 1
ATOM 578 C C . GLY A 1 71 ? 1.855 -6.886 -5.271 1.00 86.31 71 GLY A C 1
ATOM 579 O O . GLY A 1 71 ? 2.727 -6.467 -4.499 1.00 86.31 71 GLY A O 1
ATOM 580 N N . THR A 1 72 ? 2.118 -7.806 -6.196 1.00 86.69 72 THR A N 1
ATOM 581 C CA . THR A 1 72 ? 3.476 -8.282 -6.528 1.00 86.69 72 THR A CA 1
ATOM 582 C C . THR A 1 72 ? 3.750 -8.144 -8.019 1.00 86.69 72 THR A C 1
ATOM 584 O O . THR A 1 72 ? 2.844 -7.952 -8.820 1.00 86.69 72 THR A O 1
ATOM 587 N N . SER A 1 73 ? 5.011 -8.294 -8.409 1.00 87.44 73 SER A N 1
ATOM 588 C CA . SER A 1 73 ? 5.437 -8.317 -9.809 1.00 87.44 73 SER A CA 1
ATOM 589 C C . SER A 1 73 ? 4.672 -9.356 -10.642 1.00 87.44 73 SER A C 1
ATOM 591 O O . SER A 1 73 ? 4.125 -10.333 -10.109 1.00 87.44 73 SER A O 1
ATOM 593 N N . HIS A 1 74 ? 4.680 -9.149 -11.961 1.00 86.75 74 HIS A N 1
ATOM 594 C CA . HIS A 1 74 ? 4.006 -9.972 -12.962 1.00 86.75 74 HIS A CA 1
ATOM 595 C C . HIS A 1 74 ? 2.497 -10.111 -12.727 1.00 86.75 74 HIS A C 1
ATOM 597 O O . HIS A 1 74 ? 1.966 -11.225 -12.740 1.00 86.75 74 HIS A O 1
ATOM 603 N N . TRP A 1 75 ? 1.797 -8.985 -12.556 1.00 86.94 75 TRP A N 1
ATOM 604 C CA . TRP A 1 75 ? 0.351 -8.959 -12.297 1.00 86.94 75 TRP A CA 1
ATOM 605 C C . TRP A 1 75 ? 0.005 -9.800 -11.059 1.00 86.94 75 TRP A C 1
ATOM 607 O O . TRP A 1 75 ? -0.815 -10.718 -11.105 1.00 86.94 75 TRP A O 1
ATOM 617 N N . ASP A 1 76 ? 0.729 -9.553 -9.969 1.00 84.31 76 ASP A N 1
ATOM 618 C CA . ASP A 1 76 ? 0.528 -10.179 -8.661 1.00 84.31 76 ASP A CA 1
ATOM 619 C C . ASP A 1 76 ? 0.767 -11.696 -8.588 1.00 84.31 76 ASP A C 1
ATOM 621 O O . ASP A 1 76 ? 0.283 -12.395 -7.692 1.00 84.31 76 ASP A O 1
ATOM 625 N N . GLN A 1 77 ? 1.524 -12.246 -9.535 1.00 81.56 77 GLN A N 1
ATOM 626 C CA . GLN A 1 77 ? 1.757 -13.691 -9.615 1.00 81.56 77 GLN A CA 1
ATOM 627 C C . GLN A 1 77 ? 2.948 -14.158 -8.770 1.00 81.56 77 GLN A C 1
ATOM 629 O O . GLN A 1 77 ? 2.988 -15.319 -8.340 1.00 81.56 77 GLN A O 1
ATOM 634 N N . ASP A 1 78 ? 3.887 -13.262 -8.472 1.00 87.12 78 ASP A N 1
ATOM 635 C CA . ASP A 1 78 ? 5.133 -13.563 -7.766 1.00 87.12 78 ASP A CA 1
ATOM 636 C C . ASP A 1 78 ? 4.995 -13.651 -6.236 1.00 87.12 78 ASP A C 1
ATOM 638 O O . ASP A 1 78 ? 5.855 -13.202 -5.483 1.00 87.12 78 ASP A O 1
ATOM 642 N N . ILE A 1 79 ? 3.960 -14.343 -5.750 1.00 82.88 79 ILE A N 1
ATOM 643 C CA . ILE A 1 79 ? 3.652 -14.516 -4.313 1.00 82.88 79 ILE A CA 1
ATOM 644 C C . ILE A 1 79 ? 4.755 -15.207 -3.491 1.00 82.88 79 ILE A C 1
ATOM 646 O O . ILE A 1 79 ? 4.710 -15.211 -2.263 1.00 82.88 79 ILE A O 1
ATOM 650 N N . HIS A 1 80 ? 5.731 -15.827 -4.151 1.00 82.81 80 HIS A N 1
ATOM 651 C CA . HIS A 1 80 ? 6.874 -16.458 -3.498 1.00 82.81 80 HIS A CA 1
ATOM 652 C C . HIS A 1 80 ? 7.872 -15.418 -2.962 1.00 82.81 80 HIS A C 1
ATOM 654 O O . HIS A 1 80 ? 8.452 -15.628 -1.902 1.00 82.81 80 HIS A O 1
ATOM 660 N N . LEU A 1 81 ? 8.001 -14.261 -3.621 1.00 86.12 81 LEU A N 1
ATOM 661 C CA . LEU A 1 81 ? 8.890 -13.178 -3.194 1.00 86.12 81 LEU A CA 1
ATOM 662 C C . LEU A 1 81 ? 8.505 -12.589 -1.821 1.00 86.12 81 LEU A C 1
ATOM 664 O O . LEU A 1 81 ? 9.370 -12.528 -0.942 1.00 86.12 81 LEU A O 1
ATOM 668 N N . PRO A 1 82 ? 7.233 -12.216 -1.557 1.00 82.44 82 PRO A N 1
ATOM 669 C CA . PRO A 1 82 ? 6.827 -11.806 -0.219 1.00 82.44 82 PRO A CA 1
ATOM 670 C C . PRO A 1 82 ? 6.817 -12.960 0.785 1.00 82.44 82 PRO A C 1
ATOM 672 O O . PRO A 1 82 ? 6.957 -12.702 1.977 1.00 82.44 82 PRO A O 1
ATOM 675 N N . ALA A 1 83 ? 6.660 -14.216 0.350 1.00 80.81 83 ALA A N 1
ATOM 676 C CA . ALA A 1 83 ? 6.756 -15.360 1.257 1.00 80.81 83 ALA A CA 1
ATOM 677 C C . ALA A 1 83 ? 8.177 -15.507 1.829 1.00 80.81 83 ALA A C 1
ATOM 679 O O . ALA A 1 83 ? 8.323 -15.777 3.021 1.00 80.81 83 ALA A O 1
ATOM 680 N N . ASP A 1 84 ? 9.202 -15.263 1.006 1.00 85.12 84 ASP A N 1
ATOM 681 C CA . ASP A 1 84 ? 10.610 -15.315 1.414 1.00 85.12 84 ASP A CA 1
ATOM 682 C C . ASP A 1 84 ? 11.071 -14.035 2.137 1.00 85.12 84 ASP A C 1
ATOM 684 O O . ASP A 1 84 ? 11.894 -14.093 3.053 1.00 85.12 84 ASP A O 1
ATOM 688 N N . ASN A 1 85 ? 10.540 -12.867 1.755 1.00 84.06 85 ASN A N 1
ATOM 689 C CA . ASN A 1 85 ? 10.898 -11.568 2.333 1.00 84.06 85 ASN A CA 1
ATOM 690 C C . ASN A 1 85 ? 9.645 -10.724 2.651 1.00 84.06 85 ASN A C 1
ATOM 692 O O . ASN A 1 85 ? 9.374 -9.737 1.958 1.00 84.06 85 ASN A O 1
ATOM 696 N N . PRO A 1 86 ? 8.876 -11.074 3.698 1.00 84.81 86 PRO A N 1
ATOM 697 C CA . PRO A 1 86 ? 7.588 -10.443 3.978 1.00 84.81 86 PRO A CA 1
ATOM 698 C C . PRO A 1 86 ? 7.723 -8.983 4.416 1.00 84.81 86 PRO A C 1
ATOM 700 O O . PRO A 1 86 ? 8.759 -8.557 4.937 1.00 84.81 86 PRO A O 1
ATOM 703 N N . ILE A 1 87 ? 6.647 -8.210 4.246 1.00 82.62 87 ILE A N 1
ATOM 704 C CA . ILE A 1 87 ? 6.484 -6.914 4.919 1.00 82.62 87 ILE A CA 1
ATOM 705 C C . ILE A 1 87 ? 6.277 -7.201 6.408 1.00 82.62 87 ILE A C 1
ATOM 707 O O . ILE A 1 87 ? 5.368 -7.943 6.784 1.00 82.62 87 ILE A O 1
ATOM 711 N N . ILE A 1 88 ? 7.137 -6.642 7.258 1.00 79.50 88 ILE A N 1
ATOM 712 C CA . ILE A 1 88 ? 7.069 -6.850 8.706 1.00 79.50 88 ILE A CA 1
ATOM 713 C C . ILE A 1 88 ? 6.403 -5.630 9.336 1.00 79.50 88 ILE A C 1
ATOM 715 O O . ILE A 1 88 ? 6.781 -4.489 9.078 1.00 79.50 88 ILE A O 1
ATOM 719 N N . GLY A 1 89 ? 5.382 -5.905 10.145 1.00 63.81 89 GLY A N 1
ATOM 720 C CA . GLY A 1 89 ? 4.501 -4.907 10.727 1.00 63.81 89 GLY A CA 1
ATOM 721 C C . GLY A 1 89 ? 5.182 -3.857 11.607 1.00 63.81 89 GLY A C 1
ATOM 722 O O . GLY A 1 89 ? 6.218 -4.092 12.231 1.00 63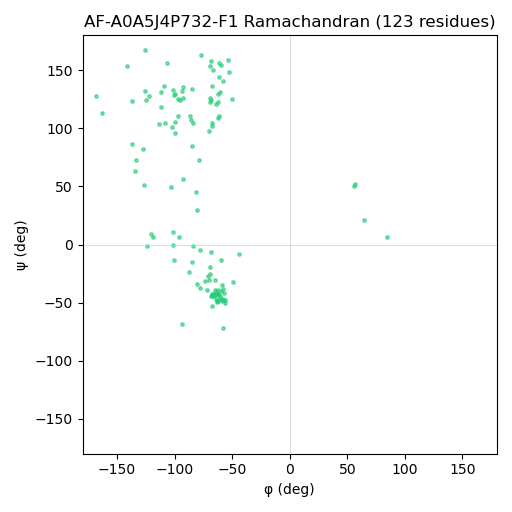.81 89 GLY A O 1
ATOM 723 N N . TYR A 1 90 ? 4.536 -2.695 11.703 1.00 52.88 90 TYR A N 1
ATOM 724 C CA . TYR A 1 90 ? 5.014 -1.510 12.422 1.00 52.88 90 TYR A CA 1
ATOM 725 C C . TYR A 1 90 ? 4.285 -1.364 13.767 1.00 52.88 90 TYR A C 1
ATOM 727 O O . TYR A 1 90 ? 3.756 -0.295 14.070 1.00 52.88 90 TYR A O 1
ATOM 735 N N . ARG A 1 91 ? 4.201 -2.426 14.587 1.00 42.25 91 ARG A N 1
ATOM 736 C CA . ARG A 1 91 ? 3.832 -2.308 16.015 1.00 42.25 91 ARG A CA 1
ATOM 737 C C . ARG A 1 91 ? 4.074 -3.606 16.818 1.00 42.25 91 ARG A C 1
ATOM 739 O O . ARG A 1 91 ? 3.509 -4.635 16.470 1.00 42.25 91 ARG A O 1
ATOM 746 N N . PRO A 1 92 ? 4.790 -3.561 17.961 1.00 38.44 92 PRO A N 1
ATOM 747 C CA . PRO A 1 92 ? 5.010 -4.729 18.830 1.00 38.44 92 PRO A CA 1
ATOM 748 C C . PRO A 1 92 ? 3.769 -5.267 19.572 1.00 38.44 92 PRO A C 1
ATOM 750 O O . PRO A 1 92 ? 3.882 -6.266 20.274 1.00 38.44 92 PRO A O 1
ATOM 753 N N . CYS A 1 93 ? 2.609 -4.598 19.503 1.00 32.22 93 CYS A N 1
ATOM 754 C CA . CYS A 1 93 ? 1.488 -4.846 20.424 1.00 32.22 93 CYS A CA 1
ATOM 755 C C . CYS A 1 93 ? 0.135 -5.201 19.785 1.00 32.22 93 CYS A C 1
ATOM 757 O O . CYS A 1 93 ? -0.802 -5.477 20.530 1.00 32.22 93 CYS A O 1
ATOM 759 N N . TYR A 1 94 ? 0.012 -5.242 18.453 1.00 35.88 94 TYR A N 1
ATOM 760 C CA . TYR A 1 94 ? -1.226 -5.676 17.789 1.00 35.88 94 TYR A CA 1
ATOM 761 C C . TYR A 1 94 ? -0.918 -6.600 16.602 1.00 35.88 94 TYR A C 1
ATOM 763 O O . TYR A 1 94 ? -0.194 -6.187 15.699 1.00 35.88 94 TYR A O 1
ATOM 771 N N . PRO A 1 95 ? -1.460 -7.833 16.564 1.00 37.59 95 PRO A N 1
ATOM 772 C CA . PRO A 1 95 ? -1.117 -8.844 15.559 1.00 37.59 95 PRO A CA 1
ATOM 773 C C . PRO A 1 95 ? -1.830 -8.666 14.202 1.00 37.59 95 PRO A C 1
ATOM 775 O O . PRO A 1 95 ? -2.094 -9.648 13.516 1.00 37.59 95 PRO A O 1
ATOM 778 N N . THR A 1 96 ? -2.173 -7.445 13.788 1.00 40.53 96 THR A N 1
ATOM 779 C CA . THR A 1 96 ? -3.046 -7.220 12.619 1.00 40.53 96 THR A CA 1
ATOM 780 C C . THR A 1 96 ? -2.441 -6.267 11.591 1.00 40.53 96 THR A C 1
ATOM 782 O O . THR A 1 96 ? -3.095 -5.329 11.144 1.00 40.53 96 THR A O 1
ATOM 785 N N . ASP A 1 97 ? -1.206 -6.529 11.167 1.00 51.91 97 ASP A N 1
ATOM 786 C CA . ASP A 1 97 ? -0.698 -6.037 9.879 1.00 51.91 97 ASP A CA 1
ATOM 787 C C . ASP A 1 97 ? -0.944 -7.107 8.808 1.00 51.91 97 ASP A C 1
ATOM 789 O O . ASP A 1 97 ? -0.037 -7.631 8.170 1.00 51.91 97 ASP A O 1
ATOM 793 N N . THR A 1 98 ? -2.213 -7.496 8.675 1.00 53.00 98 THR A N 1
ATOM 794 C CA . THR A 1 98 ? -2.653 -8.480 7.692 1.00 53.00 98 THR A CA 1
ATOM 795 C C . THR A 1 98 ? -2.554 -7.868 6.300 1.00 53.00 98 THR A C 1
ATOM 797 O O . THR A 1 98 ? -3.443 -7.125 5.875 1.00 53.00 98 THR A O 1
ATOM 800 N N . VAL A 1 99 ? -1.455 -8.180 5.619 1.00 59.19 99 VAL A N 1
ATOM 801 C CA . VAL A 1 99 ? -1.252 -7.917 4.198 1.00 59.19 99 VAL A CA 1
ATOM 802 C C . VAL A 1 99 ? -1.692 -9.152 3.420 1.00 59.19 99 VAL A C 1
ATOM 804 O O . VAL A 1 99 ? -1.262 -10.272 3.709 1.00 59.19 99 VAL A O 1
ATOM 807 N N . VAL A 1 100 ? -2.585 -8.955 2.454 1.00 60.69 100 VAL A N 1
ATOM 808 C CA . VAL A 1 100 ? -3.056 -10.027 1.569 1.00 60.69 100 VAL A CA 1
ATOM 809 C C . VAL A 1 100 ? -2.544 -9.755 0.162 1.00 60.69 100 VAL A C 1
ATOM 811 O O . VAL A 1 100 ? -2.709 -8.650 -0.349 1.00 60.69 100 VAL A O 1
ATOM 814 N N . PHE A 1 101 ? -1.955 -10.770 -0.460 1.00 62.75 101 PHE A N 1
ATOM 815 C CA . PHE A 1 101 ? -1.535 -10.722 -1.858 1.00 62.75 101 PHE A CA 1
ATOM 816 C C . PHE A 1 101 ? -2.646 -11.298 -2.740 1.00 62.75 101 PHE A C 1
ATOM 818 O O . PHE A 1 101 ? -3.204 -12.356 -2.418 1.00 62.75 101 PHE A O 1
ATOM 825 N N . HIS A 1 102 ? -2.998 -10.602 -3.823 1.00 57.69 102 HIS A N 1
ATOM 826 C CA . HIS A 1 102 ? -4.083 -10.994 -4.723 1.00 57.69 102 HIS A CA 1
ATOM 827 C C . HIS A 1 102 ? -3.533 -11.371 -6.102 1.00 57.69 102 HIS A C 1
ATOM 829 O O . HIS A 1 102 ? -3.218 -10.491 -6.867 1.00 57.69 102 HIS A O 1
ATOM 835 N N . PRO A 1 103 ? -3.428 -12.644 -6.500 1.00 55.03 103 PRO A N 1
ATOM 836 C CA . PRO A 1 103 ? -2.955 -12.944 -7.850 1.00 55.03 103 PRO A CA 1
ATOM 837 C C . PRO A 1 103 ? -3.986 -12.528 -8.914 1.00 55.03 103 PRO A C 1
ATOM 839 O O . PRO A 1 103 ? -5.120 -13.021 -8.872 1.00 55.03 103 PRO A O 1
ATOM 842 N N . PHE A 1 104 ? -3.603 -11.714 -9.910 1.00 48.16 104 PHE A N 1
ATOM 843 C CA . PHE A 1 104 ? -4.381 -11.604 -11.147 1.00 48.16 104 PHE A CA 1
ATOM 844 C C . PHE A 1 104 ? -4.355 -12.967 -11.841 1.00 48.16 104 PHE A C 1
ATOM 846 O O . PHE A 1 104 ? -3.302 -13.536 -12.138 1.00 48.16 104 PHE A O 1
ATOM 853 N N . GLN A 1 105 ? -5.536 -13.541 -12.064 1.00 50.16 105 GLN A N 1
ATOM 854 C CA . GLN A 1 105 ? -5.664 -14.875 -12.639 1.00 50.16 105 GLN A CA 1
ATOM 855 C C . GLN A 1 105 ? -6.271 -14.777 -14.041 1.00 50.16 105 GLN A C 1
ATOM 857 O O . GLN A 1 105 ? -7.450 -14.432 -14.156 1.00 50.16 105 GLN A O 1
ATOM 862 N N . PRO A 1 106 ? -5.578 -15.191 -15.120 1.00 43.84 106 PRO A N 1
ATOM 863 C CA . PRO A 1 106 ? -6.313 -15.702 -16.268 1.00 43.84 106 PRO A CA 1
ATOM 864 C C . PRO A 1 106 ? -7.160 -16.888 -15.775 1.00 43.84 106 PRO A C 1
ATOM 866 O O . PRO A 1 106 ? -6.690 -17.680 -14.957 1.00 43.84 106 PRO A O 1
ATOM 869 N N . PHE A 1 107 ? -8.400 -17.013 -16.264 1.00 42.12 107 PHE A N 1
ATOM 870 C CA . PHE A 1 107 ? -9.469 -17.936 -15.816 1.00 42.12 107 PHE A CA 1
ATOM 871 C C . PHE A 1 107 ? -9.081 -19.413 -15.519 1.00 42.12 107 PHE A C 1
ATOM 873 O O . PHE A 1 107 ? -9.906 -20.168 -15.006 1.00 42.12 107 PHE A O 1
ATOM 880 N N . ALA A 1 108 ? -7.861 -19.854 -15.831 1.00 40.44 108 ALA A N 1
ATOM 881 C CA . ALA A 1 108 ? -7.401 -21.237 -15.799 1.00 40.44 108 ALA A CA 1
ATOM 882 C C . ALA A 1 108 ? -6.567 -21.665 -14.570 1.00 40.44 108 ALA A C 1
ATOM 884 O O . ALA A 1 108 ? -6.382 -22.868 -14.395 1.00 40.44 108 ALA A O 1
ATOM 885 N N . GLN A 1 109 ? -6.058 -20.771 -13.710 1.00 40.78 109 GLN A N 1
ATOM 886 C CA . GLN A 1 109 ? -5.148 -21.185 -12.623 1.00 40.78 109 GLN A CA 1
ATOM 887 C C . GLN A 1 109 ? -5.586 -20.698 -11.244 1.00 40.78 109 GLN A C 1
ATOM 889 O O . GLN A 1 109 ? -5.036 -19.735 -10.745 1.00 40.78 109 GLN A O 1
ATOM 894 N N . LYS A 1 110 ? -6.510 -21.400 -10.577 1.00 33.81 110 LYS A N 1
ATOM 895 C CA . LYS A 1 110 ? -6.887 -21.117 -9.179 1.00 33.81 110 LYS A CA 1
ATOM 896 C C . LYS A 1 110 ? -5.736 -21.433 -8.219 1.00 33.81 110 LYS A C 1
ATOM 898 O O . LYS A 1 110 ? -5.507 -22.603 -7.914 1.00 33.81 110 LYS A O 1
ATOM 903 N N . LYS A 1 111 ? -5.042 -20.411 -7.711 1.00 41.28 111 LYS A N 1
ATOM 904 C CA . LYS A 1 111 ? -4.157 -20.530 -6.542 1.00 41.28 111 LYS A CA 1
ATOM 905 C C . LYS A 1 111 ? -4.818 -19.798 -5.368 1.00 41.28 111 LYS A C 1
ATOM 907 O O . LYS A 1 111 ? -5.412 -18.745 -5.582 1.00 41.28 111 LYS A O 1
ATOM 912 N N . PRO A 1 112 ? -4.806 -20.377 -4.157 1.00 36.69 112 PRO A N 1
ATOM 913 C CA . PRO A 1 112 ? -5.471 -19.781 -3.004 1.00 36.69 112 PRO A CA 1
ATOM 914 C C . PRO A 1 112 ? -4.791 -18.473 -2.581 1.00 36.69 112 PRO A C 1
ATOM 916 O O . PRO A 1 112 ? -3.581 -18.324 -2.734 1.00 36.69 112 PRO A O 1
ATOM 919 N N . TRP A 1 113 ? -5.583 -17.561 -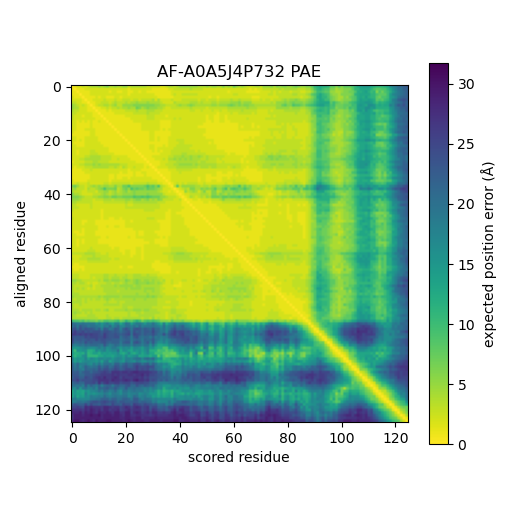2.011 1.00 41.62 113 TRP A N 1
ATOM 920 C CA . TRP A 1 113 ? -5.115 -16.352 -1.331 1.00 41.62 113 TRP A CA 1
ATOM 921 C C . TRP A 1 113 ? -4.028 -16.702 -0.308 1.00 41.62 113 TRP A C 1
ATOM 923 O O . TRP A 1 113 ? -4.264 -17.545 0.564 1.00 41.62 113 TRP A O 1
ATOM 933 N N . LEU A 1 114 ? -2.858 -16.063 -0.395 1.00 44.72 114 LEU A N 1
ATOM 934 C CA . LEU A 1 114 ? -1.804 -16.232 0.601 1.00 44.72 114 LEU A CA 1
ATOM 935 C C . LEU A 1 114 ? -1.881 -15.086 1.610 1.00 44.72 114 LEU A C 1
ATOM 937 O O . LEU A 1 114 ? -1.600 -13.930 1.298 1.00 44.72 114 LEU A O 1
ATOM 941 N N . LEU A 1 115 ? -2.288 -15.431 2.831 1.00 45.09 115 LEU A N 1
ATOM 942 C CA . LEU A 1 115 ? -2.249 -14.531 3.972 1.00 45.09 115 LEU A CA 1
ATOM 943 C C . LEU A 1 115 ? -0.860 -14.603 4.604 1.00 45.09 115 LEU A C 1
ATOM 945 O O . LEU A 1 115 ? -0.533 -15.600 5.249 1.00 45.09 115 LEU A O 1
ATOM 949 N N . LEU A 1 116 ? -0.050 -13.562 4.434 1.00 46.50 116 LEU A N 1
ATOM 950 C CA . LEU A 1 116 ? 1.234 -13.456 5.122 1.00 46.50 116 LEU A CA 1
ATOM 951 C C . LEU A 1 116 ? 1.064 -12.526 6.322 1.00 46.50 116 LEU A C 1
ATOM 953 O O . LEU A 1 116 ? 1.122 -11.306 6.210 1.00 46.50 116 LEU A O 1
ATOM 957 N N . CYS A 1 117 ? 0.827 -13.120 7.490 1.00 42.81 117 CYS A N 1
ATOM 958 C CA . CYS A 1 117 ? 0.904 -12.404 8.759 1.00 42.81 117 CYS A CA 1
ATOM 959 C C . CYS A 1 117 ? 2.358 -12.439 9.242 1.00 42.81 117 CYS A C 1
ATOM 961 O O . CYS A 1 117 ? 2.857 -13.500 9.621 1.00 42.81 117 CYS A O 1
ATOM 963 N N . GLY A 1 118 ? 3.042 -11.292 9.237 1.00 39.44 118 GLY A N 1
ATOM 964 C CA . GLY A 1 118 ? 4.383 -11.179 9.809 1.00 39.44 118 GLY A CA 1
ATOM 965 C C . GLY A 1 118 ? 4.363 -11.486 11.309 1.00 39.44 118 GLY A C 1
ATOM 966 O O . GLY A 1 118 ? 3.818 -10.715 12.097 1.00 39.44 118 GLY A O 1
ATOM 967 N N . TYR A 1 119 ? 4.955 -12.610 11.715 1.00 33.75 119 TYR A N 1
ATOM 968 C CA . TYR A 1 119 ? 5.164 -12.942 13.125 1.00 33.75 119 TYR A CA 1
ATOM 969 C C . TYR A 1 119 ? 6.456 -12.265 13.602 1.00 33.75 119 TYR A C 1
ATOM 971 O O . TYR A 1 119 ? 7.558 -12.704 13.275 1.00 33.75 119 TYR A O 1
ATOM 979 N N . GLY A 1 120 ? 6.334 -11.185 14.377 1.00 35.91 120 GLY A N 1
ATOM 980 C CA . GLY A 1 120 ? 7.457 -10.623 15.126 1.00 35.91 120 GLY A CA 1
ATOM 981 C C . GLY A 1 120 ? 7.878 -11.607 16.216 1.00 35.91 120 GLY A C 1
ATOM 982 O O . GLY A 1 120 ? 7.198 -11.741 17.231 1.00 35.91 120 GLY A O 1
ATOM 983 N N . GLY A 1 121 ? 8.965 -12.343 15.984 1.00 28.45 121 GLY A N 1
ATOM 984 C CA . GLY A 1 121 ? 9.545 -13.247 16.971 1.00 28.45 121 GLY A CA 1
ATOM 985 C C . GLY A 1 121 ? 10.022 -12.483 18.207 1.00 28.45 121 GLY A C 1
ATOM 986 O O . GLY A 1 121 ? 10.765 -11.510 18.100 1.00 28.45 121 GLY A O 1
ATOM 987 N N . TYR A 1 122 ? 9.608 -12.947 19.385 1.00 38.84 122 TYR A N 1
ATOM 988 C CA . TYR A 1 122 ? 10.182 -12.540 20.662 1.00 38.84 122 TYR A CA 1
ATOM 989 C C . TYR A 1 122 ? 11.661 -12.951 20.702 1.00 38.84 122 TYR A C 1
ATOM 991 O O . TYR A 1 122 ? 11.971 -14.137 20.813 1.00 38.84 122 TYR A O 1
ATOM 999 N N . ALA A 1 123 ? 12.570 -11.980 20.628 1.00 30.08 123 ALA A N 1
ATOM 1000 C CA . ALA A 1 123 ? 13.947 -12.145 21.076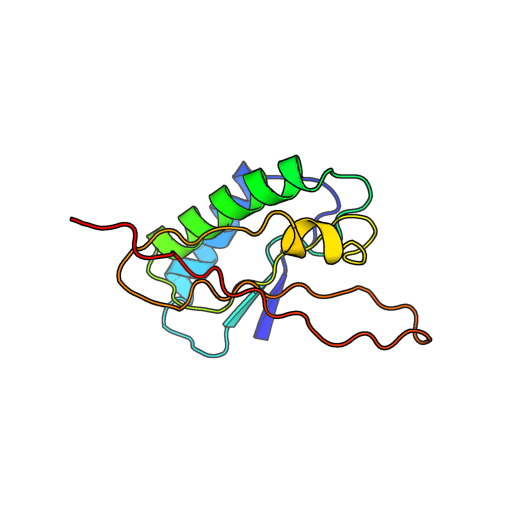 1.00 30.08 123 ALA A CA 1
ATOM 1001 C C . ALA A 1 123 ? 14.079 -11.515 22.472 1.00 30.08 123 ALA A C 1
ATOM 1003 O O . ALA A 1 123 ? 13.600 -10.412 22.718 1.00 30.08 123 ALA A O 1
ATOM 1004 N N . ASN A 1 124 ? 14.649 -12.305 23.376 1.00 30.88 124 ASN A N 1
ATOM 1005 C CA . ASN A 1 124 ? 14.710 -12.146 24.826 1.00 30.88 124 ASN A CA 1
ATOM 1006 C C . ASN A 1 124 ? 15.253 -10.802 25.347 1.00 30.88 124 ASN A C 1
ATOM 1008 O O . ASN A 1 124 ? 16.183 -10.264 24.762 1.00 30.88 124 ASN A O 1
ATOM 1012 N N . GLN A 1 125 ? 14.706 -10.429 26.517 1.00 32.94 125 GLN A N 1
ATOM 1013 C CA . GLN A 1 125 ? 15.305 -9.734 27.679 1.00 32.94 125 GLN A CA 1
ATOM 1014 C C . GLN A 1 125 ? 16.166 -8.489 27.439 1.00 32.94 125 GLN A C 1
ATOM 1016 O O . GLN A 1 125 ? 17.298 -8.619 26.930 1.00 32.94 125 GLN A O 1
#

InterPro domains:
  IPR001547 Glycoside hydrolase, family 5 [PF00150] (1-95)
  IPR017853 Glycoside hydrolase superfamily [SSF51445] (1-109)
  IPR018087 Glycoside hydrolase, family 5, conserved site [PS00659] (32-41)

Mean predicted aligned error: 8.79 Å

Nearest PDB structures (foldseek):
  5i2u-assembly1_A  TM=9.812E-01  e=1.717E-09  soil metagenome
  2cks-assembly1_A  TM=9.245E-01  e=5.543E-07  Thermobifida fusca
  4w7w-assembly1_A  TM=8.937E-01  e=7.437E-06  Xanthomonas citri pv. citri str. 306
  5hpc-assembly1_A  TM=8.904E-01  e=1.845E-05  Xanthomonas citri pv. citri str. 306
  5hnn-assembly2_B  TM=8.636E-01  e=1.519E-05  Xanthomonas citri pv. citri str. 306

Solvent-accessible surface area (backbone atoms only — not comparable to full-atom values): 7404 Å² total; per-residue (Å²): 90,77,52,70,42,83,46,86,64,96,50,66,71,63,48,35,59,50,41,38,55,50,20,60,73,41,37,90,43,85,62,43,31,39,30,73,36,58,44,36,56,85,54,51,65,70,58,48,49,55,51,46,53,55,43,51,51,39,27,47,72,54,63,25,76,57,49,37,34,46,44,30,26,58,34,13,59,46,62,62,55,48,71,78,59,58,77,71,64,95,56,99,84,60,100,70,58,51,40,36,44,58,60,65,62,69,99,84,60,94,71,80,80,52,75,53,66,54,78,82,75,89,74,81,134

Organism: NCBI:txid433724

pLDDT: mean 77.01, std 22.66, range [28.45, 98.19]

Secondary structure (DSSP, 8-state):
-EEE---SS--HHHHHHHHHHHHHHHTT-TT-EEES-S--SS--HHHHHHHHHHHHHHHHHTT---EEE---HHHHT-THHHHHSPPPPS-TT-----EEE-----TT-----EEE---------

Radius of gyration: 14.4 Å; Cα contacts (8 Å, |Δi|>4): 203; chains: 1; bounding box: 31×33×44 Å

Foldseek 3Di:
DEDEPEDADQDLVVLLVVLLVVLLVCLPPAPYEYESYQFHEADAPVRQLVSVLSNLCSSVVSVRLYHYEGADYRRQPPPVSCVVVNNADDDPPDQRPFYKGDHDDDPPDDDDIDTDRHDPDDDDD